Protein AF-A0A1I0VQ28-F1 (afdb_monomer_lite)

Foldseek 3Di:
DKDKDWPDQEAEQQGQTKIKMKDADDDDDQKFKKWWAVFQKFWWKAFPVVRDTWGGDDGGDTDIDIHGHPDIDMDIDQFGHDDDPPDPPVNVVQRVCRRVSRHGFTKMKTFMWGWIWTDDDVRDIDTDIGTDIDMHGYNDD

pLDDT: mean 94.53, std 6.0, range [48.12, 98.56]

Secondary structure (DSSP, 8-state):
-EEEEES-SEE-TTPPP-EEEEE---SSSS-EEEEESS-SEE--EEETTTTEEE--------EEEEEBTTB-EEEE--------TTS-HHHHHHHHHHTTT-PPSEEEEEEEEEEEEE--TTSPPEEEEEEEEEEEEES--

Sequence (141 aa):
MYRLVSEKPAYAEGERVNLYAELEYTGSESSVTIYHSVSPFYFPMEETTRNYGIAYVMNQPLVPTELAPDKPLREAYVGSGGYGSQDPKAYIEFMQRIGKLDFPTGTYVVNGFADFYVQPKGGEKTDYKLKATITFKVGGA

Radius of gyration: 16.95 Å; chains: 1; bounding box: 35×34×47 Å

Structure (mmCIF, N/CA/C/O backbone):
data_AF-A0A1I0VQ28-F1
#
_entry.id   AF-A0A1I0VQ28-F1
#
loop_
_atom_site.group_PDB
_atom_site.id
_atom_site.type_symbol
_atom_site.label_atom_id
_atom_site.label_alt_id
_atom_site.label_comp_id
_atom_site.label_asym_id
_atom_site.label_entity_id
_atom_site.label_seq_id
_atom_site.pdbx_PDB_ins_code
_atom_site.Cartn_x
_atom_site.Cartn_y
_atom_site.Cartn_z
_atom_site.occupancy
_atom_site.B_iso_or_equiv
_atom_site.auth_seq_id
_atom_site.auth_comp_id
_atom_site.auth_asym_id
_atom_site.auth_atom_id
_atom_site.pdbx_PDB_model_num
ATOM 1 N N . MET A 1 1 ? -3.721 -3.285 15.012 1.00 94.31 1 MET A N 1
ATOM 2 C CA . MET A 1 1 ? -2.501 -3.893 14.430 1.00 94.31 1 MET A CA 1
ATOM 3 C C . MET A 1 1 ? -2.557 -3.799 12.909 1.00 94.31 1 MET A C 1
ATOM 5 O O . MET A 1 1 ? -3.629 -3.996 12.356 1.00 94.31 1 MET A O 1
ATOM 9 N N . TYR A 1 2 ? -1.436 -3.495 12.248 1.00 98.12 2 TYR A N 1
ATOM 10 C CA . TYR A 1 2 ? -1.331 -3.418 10.784 1.00 98.12 2 TYR A CA 1
ATOM 11 C C . TYR A 1 2 ? -0.431 -4.536 10.252 1.00 98.12 2 TYR A C 1
ATOM 13 O O . TYR A 1 2 ? 0.623 -4.788 10.837 1.00 98.12 2 TYR A O 1
ATOM 21 N N . ARG A 1 3 ? -0.828 -5.184 9.153 1.00 98.19 3 ARG A N 1
ATOM 22 C CA . ARG A 1 3 ? -0.013 -6.176 8.438 1.00 98.19 3 ARG A CA 1
ATOM 23 C C . ARG A 1 3 ? 0.009 -5.862 6.947 1.00 98.19 3 ARG A C 1
ATOM 25 O O . ARG A 1 3 ? -1.011 -5.503 6.373 1.00 98.19 3 ARG A O 1
ATOM 32 N N . LEU A 1 4 ? 1.169 -6.043 6.331 1.00 98.56 4 LEU A N 1
ATOM 33 C CA . LEU A 1 4 ? 1.372 -5.966 4.888 1.00 98.56 4 LEU A CA 1
ATOM 34 C C . LEU A 1 4 ? 1.917 -7.313 4.428 1.00 98.56 4 LEU A C 1
ATOM 36 O O . LEU A 1 4 ? 2.872 -7.813 5.023 1.00 98.56 4 LEU A O 1
ATOM 40 N N . VAL A 1 5 ? 1.303 -7.907 3.409 1.00 98.38 5 VAL A N 1
ATOM 41 C CA . VAL A 1 5 ? 1.578 -9.290 3.023 1.00 98.38 5 VAL A CA 1
ATOM 42 C C . VAL A 1 5 ? 1.743 -9.406 1.514 1.00 98.38 5 VAL A C 1
ATOM 44 O O . VAL A 1 5 ? 0.952 -8.869 0.743 1.00 98.38 5 VAL A O 1
ATOM 47 N N . SER A 1 6 ? 2.772 -10.153 1.117 1.00 97.88 6 SER A N 1
ATOM 48 C CA . SER A 1 6 ? 2.857 -10.795 -0.192 1.00 97.88 6 SER A CA 1
ATOM 49 C C . SER A 1 6 ? 2.584 -12.276 0.009 1.00 97.88 6 SER A C 1
ATOM 51 O O . SER A 1 6 ? 3.172 -12.876 0.909 1.00 97.88 6 SER A O 1
ATOM 53 N N . GLU A 1 7 ? 1.720 -12.875 -0.811 1.00 97.38 7 GLU A N 1
ATOM 54 C CA . GLU A 1 7 ? 1.403 -14.307 -0.690 1.00 97.38 7 GLU A CA 1
ATOM 55 C C . GLU A 1 7 ? 2.634 -15.199 -0.890 1.00 97.38 7 GLU A C 1
ATOM 57 O O . GLU A 1 7 ? 2.733 -16.273 -0.295 1.00 97.38 7 GLU A O 1
ATOM 62 N N . LYS A 1 8 ? 3.589 -14.745 -1.710 1.00 97.44 8 LYS A N 1
ATOM 63 C CA . LYS A 1 8 ? 4.859 -15.428 -1.959 1.00 97.44 8 LYS A CA 1
ATOM 64 C C . LYS A 1 8 ? 6.048 -14.478 -1.805 1.00 97.44 8 LYS A C 1
ATOM 66 O O . LYS A 1 8 ? 5.936 -13.292 -2.123 1.00 97.44 8 LYS A O 1
ATOM 71 N N . PRO A 1 9 ? 7.219 -14.980 -1.382 1.00 96.19 9 PRO A N 1
ATOM 72 C CA . PRO A 1 9 ? 8.455 -14.198 -1.404 1.00 96.19 9 PRO A CA 1
ATOM 73 C C . PRO A 1 9 ? 9.015 -14.020 -2.829 1.00 96.19 9 PRO A C 1
ATOM 75 O O . PRO A 1 9 ? 9.785 -13.093 -3.079 1.00 96.19 9 PRO A O 1
ATOM 78 N N . ALA A 1 10 ? 8.635 -14.894 -3.765 1.00 97.19 10 ALA A N 1
ATOM 79 C CA . ALA A 1 10 ? 9.044 -14.850 -5.163 1.00 97.19 10 ALA A CA 1
ATOM 80 C C . ALA A 1 10 ? 7.922 -15.359 -6.080 1.00 97.19 10 ALA A C 1
ATOM 82 O O . ALA A 1 10 ? 7.193 -16.284 -5.717 1.00 97.19 10 ALA A O 1
ATOM 83 N N . TYR A 1 11 ? 7.823 -14.754 -7.260 1.00 96.75 11 TYR A N 1
ATOM 84 C CA . TYR A 1 11 ? 6.870 -15.068 -8.322 1.00 96.75 11 TYR A CA 1
ATOM 85 C C . TYR A 1 11 ? 7.627 -15.320 -9.631 1.00 96.75 11 TYR A C 1
ATOM 87 O O . TYR A 1 11 ? 8.666 -14.699 -9.888 1.00 96.75 11 TYR A O 1
ATOM 95 N N . ALA A 1 12 ? 7.112 -16.210 -10.475 1.00 95.75 12 ALA A N 1
ATOM 96 C CA . ALA A 1 12 ? 7.626 -16.383 -11.830 1.00 95.75 12 ALA A CA 1
ATOM 97 C C . ALA A 1 12 ? 7.309 -15.157 -12.707 1.00 95.75 12 ALA A C 1
ATOM 99 O O . ALA A 1 12 ? 6.432 -14.350 -12.396 1.00 95.75 12 ALA A O 1
ATOM 100 N N . GLU A 1 13 ? 8.016 -15.003 -13.827 1.00 91.94 13 GLU A N 1
ATOM 101 C CA . GLU A 1 13 ? 7.680 -13.959 -14.798 1.00 91.94 13 GLU A CA 1
ATOM 102 C C . GLU A 1 13 ? 6.272 -14.191 -15.373 1.00 91.94 13 GLU A C 1
ATOM 104 O O . GLU A 1 13 ? 5.921 -15.306 -15.759 1.00 91.94 13 GLU A O 1
ATOM 109 N N . GLY A 1 14 ? 5.451 -13.137 -15.397 1.00 89.88 14 GLY A N 1
ATOM 110 C CA . GLY A 1 14 ? 4.050 -13.205 -15.828 1.00 89.88 14 GLY A CA 1
ATOM 111 C C . GLY A 1 14 ? 3.097 -13.850 -14.814 1.00 89.88 14 GLY A C 1
ATOM 112 O O . GLY A 1 14 ? 1.888 -13.877 -15.047 1.00 89.88 14 GLY A O 1
ATOM 113 N N . GLU A 1 15 ? 3.600 -14.346 -13.680 1.00 94.56 15 GLU A N 1
ATOM 114 C CA . GLU A 1 15 ? 2.753 -14.783 -12.576 1.00 94.56 15 GLU A CA 1
ATOM 115 C C . GLU A 1 15 ? 2.099 -13.572 -11.900 1.00 94.56 15 GLU A C 1
ATOM 117 O O . GLU A 1 15 ? 2.729 -12.539 -11.666 1.00 94.56 15 GLU A O 1
ATOM 122 N N . ARG A 1 16 ? 0.815 -13.706 -11.557 1.00 93.88 16 ARG A N 1
ATOM 123 C CA . ARG A 1 16 ? 0.089 -12.658 -10.844 1.00 93.88 16 ARG A CA 1
ATOM 124 C C . ARG A 1 16 ? 0.665 -12.479 -9.439 1.00 93.88 16 ARG A C 1
ATOM 126 O O . ARG A 1 16 ? 0.576 -13.377 -8.606 1.00 93.88 16 ARG A O 1
ATOM 133 N N . VAL A 1 17 ? 1.174 -11.283 -9.169 1.00 96.19 17 VAL A N 1
ATOM 134 C CA . VAL A 1 17 ? 1.609 -10.870 -7.833 1.00 96.19 17 VAL A CA 1
ATOM 135 C C . VAL A 1 17 ? 0.383 -10.528 -6.985 1.00 96.19 17 VAL A C 1
ATOM 137 O O . VAL A 1 17 ? -0.403 -9.650 -7.348 1.00 96.19 17 VAL A O 1
ATOM 140 N N . ASN A 1 18 ? 0.231 -11.198 -5.842 1.00 96.12 18 ASN A N 1
ATOM 141 C CA . ASN A 1 18 ? -0.858 -10.954 -4.898 1.00 96.12 18 ASN A CA 1
ATOM 142 C C . ASN A 1 18 ? -0.308 -10.304 -3.623 1.00 96.12 18 ASN A C 1
ATOM 144 O O . ASN A 1 18 ? 0.389 -10.937 -2.825 1.00 96.12 18 ASN A O 1
ATOM 148 N N . LEU A 1 19 ? -0.646 -9.028 -3.440 1.00 97.62 19 LEU A N 1
ATOM 149 C CA . LEU A 1 19 ? -0.322 -8.245 -2.251 1.00 97.62 19 LEU A CA 1
ATOM 150 C C . LEU A 1 19 ? -1.613 -7.798 -1.582 1.00 97.62 19 LEU A C 1
ATOM 152 O O . LEU A 1 19 ? -2.567 -7.410 -2.261 1.00 97.62 19 LEU A O 1
ATOM 156 N N . TYR A 1 20 ? -1.624 -7.787 -0.258 1.00 98.31 20 TYR A N 1
ATOM 157 C CA . TYR A 1 20 ? -2.727 -7.228 0.506 1.00 98.31 20 TYR A CA 1
ATOM 158 C C . TYR A 1 20 ? -2.240 -6.614 1.813 1.00 98.31 20 TYR A C 1
ATOM 160 O O . TYR A 1 20 ? -1.156 -6.918 2.315 1.00 98.31 20 TYR A O 1
ATOM 168 N N . ALA A 1 21 ? -3.066 -5.734 2.358 1.00 98.44 21 ALA A N 1
ATOM 169 C CA . ALA A 1 21 ? -2.878 -5.140 3.665 1.00 98.44 21 ALA A CA 1
ATOM 170 C C . ALA A 1 21 ? -4.048 -5.502 4.577 1.00 98.44 21 ALA A C 1
ATOM 172 O O . ALA A 1 21 ? -5.162 -5.749 4.110 1.00 98.44 21 ALA A O 1
ATOM 173 N N . GLU A 1 22 ? -3.782 -5.537 5.878 1.00 98.25 22 GLU A N 1
ATOM 174 C CA . GLU A 1 22 ? -4.784 -5.791 6.902 1.00 98.25 22 GLU A CA 1
ATOM 175 C 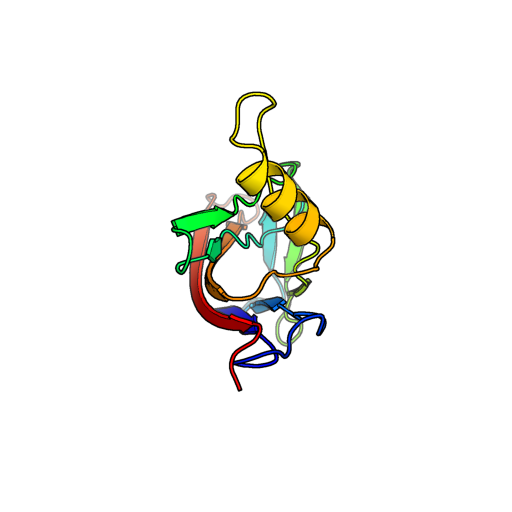C . GLU A 1 22 ? -4.688 -4.785 8.039 1.00 98.25 22 GLU A C 1
ATOM 177 O O . GLU A 1 22 ? -3.595 -4.446 8.504 1.00 98.25 22 GLU A O 1
ATOM 182 N N . LEU A 1 23 ? -5.851 -4.375 8.536 1.00 98.31 23 LEU A N 1
ATOM 183 C CA . LEU A 1 23 ? -6.000 -3.580 9.741 1.00 98.31 23 LEU A CA 1
ATOM 184 C C . LEU A 1 23 ? -6.945 -4.298 10.695 1.00 98.31 23 LEU A C 1
ATOM 186 O O . LEU A 1 23 ? -8.124 -4.492 10.414 1.00 98.31 23 LEU A O 1
ATOM 190 N N . GLU A 1 24 ? -6.404 -4.684 11.840 1.00 97.00 24 GLU A N 1
ATOM 191 C CA . GLU A 1 24 ? -7.124 -5.395 12.887 1.00 97.00 24 GLU A CA 1
ATOM 192 C C . GLU A 1 24 ? -7.308 -4.478 14.094 1.00 97.00 24 GLU A C 1
ATOM 194 O O . GLU A 1 24 ? -6.340 -3.879 14.584 1.00 97.00 24 GLU A O 1
ATOM 199 N N . TYR A 1 25 ? -8.544 -4.357 14.573 1.00 96.31 25 TYR A N 1
ATOM 200 C CA . TYR A 1 25 ? -8.837 -3.619 15.792 1.00 96.31 25 TYR A CA 1
ATOM 201 C C . TYR A 1 25 ? -8.562 -4.488 17.019 1.00 96.31 25 TYR A C 1
ATOM 203 O O . TYR A 1 25 ? -9.088 -5.587 17.145 1.00 96.31 25 TYR A O 1
ATOM 211 N N . THR A 1 26 ? -7.724 -3.974 17.918 1.00 94.88 26 THR A N 1
ATOM 212 C CA . THR A 1 26 ? -7.254 -4.675 19.125 1.00 94.88 26 THR A CA 1
ATOM 213 C C . THR A 1 26 ? -7.584 -3.895 20.401 1.00 94.88 26 THR A C 1
ATOM 215 O O . THR A 1 26 ? -6.879 -4.023 21.400 1.00 94.88 26 THR A O 1
ATOM 218 N N . GLY A 1 27 ? -8.569 -2.992 20.345 1.00 91.69 27 GLY A N 1
ATOM 219 C CA . GLY A 1 27 ? -9.017 -2.228 21.510 1.00 91.69 27 GLY A CA 1
ATOM 220 C C . GLY A 1 27 ? -10.064 -2.981 22.330 1.00 91.69 27 GLY A C 1
ATOM 221 O O . GLY A 1 27 ? -10.503 -4.063 21.953 1.00 91.69 27 GLY A O 1
ATOM 222 N N . SER A 1 28 ? -10.441 -2.405 23.471 1.00 92.19 28 SER A N 1
ATOM 223 C CA . SER A 1 28 ? -11.378 -3.014 24.425 1.00 92.19 28 SER A CA 1
ATOM 224 C C . SER A 1 28 ? -12.855 -2.787 24.099 1.00 92.19 28 SER A C 1
ATOM 226 O O . SER A 1 28 ? -13.702 -3.475 24.662 1.00 92.19 28 SER A O 1
ATOM 228 N N . GLU A 1 29 ? -13.177 -1.812 23.246 1.00 92.06 29 GLU A N 1
ATOM 229 C CA . GLU A 1 29 ? -14.562 -1.528 22.864 1.00 92.06 29 GLU A CA 1
ATOM 230 C C . GLU A 1 29 ? -15.085 -2.573 21.873 1.00 92.06 29 GLU A C 1
ATOM 232 O O . GLU A 1 29 ? -14.329 -3.324 21.261 1.00 92.06 29 GLU A O 1
ATOM 237 N N . SER A 1 30 ? -16.403 -2.620 21.681 1.00 93.81 30 SER A N 1
ATOM 238 C CA . SER A 1 30 ? -16.999 -3.533 20.692 1.00 93.81 30 SER A CA 1
ATOM 239 C C . SER A 1 30 ? -16.660 -3.169 19.241 1.00 93.81 30 SER A C 1
ATOM 241 O O . SER A 1 30 ? -16.625 -4.049 18.380 1.00 93.81 30 SER A O 1
ATOM 243 N N . SER A 1 31 ? -16.388 -1.891 18.968 1.00 95.69 31 SER A N 1
ATOM 244 C CA . SER A 1 31 ? -15.943 -1.400 17.668 1.00 95.69 31 SER A CA 1
ATOM 245 C C . SER A 1 31 ? -15.313 -0.009 17.776 1.00 95.69 31 SER A C 1
ATOM 247 O O . SER A 1 31 ? -15.399 0.667 18.805 1.00 95.69 31 SER A O 1
ATOM 249 N N . VAL A 1 32 ? -14.669 0.428 16.696 1.00 95.75 32 VAL A N 1
ATOM 250 C CA . VAL A 1 32 ? -14.199 1.803 16.516 1.00 95.75 32 VAL A CA 1
ATOM 251 C C . VAL A 1 32 ? -14.450 2.260 15.084 1.00 95.75 32 VAL A C 1
ATOM 253 O O . VAL A 1 32 ? -14.198 1.519 14.136 1.00 95.75 32 VAL A O 1
ATOM 256 N N . THR A 1 33 ? -14.900 3.502 14.908 1.00 97.19 33 THR A N 1
ATOM 257 C CA . THR A 1 33 ? -14.951 4.131 13.584 1.00 97.19 33 THR A CA 1
ATOM 258 C C . THR A 1 33 ? -13.620 4.803 13.286 1.00 97.19 33 THR A C 1
ATOM 260 O O . THR A 1 33 ? -13.198 5.716 14.002 1.00 97.19 33 THR A O 1
ATOM 263 N N . ILE A 1 34 ? -12.980 4.372 12.205 1.00 97.94 34 ILE A N 1
ATOM 264 C CA . ILE A 1 34 ? -11.848 5.064 11.599 1.00 97.94 34 ILE A CA 1
ATOM 265 C C . ILE A 1 34 ? -12.334 5.940 10.447 1.00 97.94 34 ILE A C 1
ATOM 267 O O . ILE A 1 34 ? -13.340 5.641 9.805 1.00 97.94 34 ILE A O 1
ATOM 271 N N . TYR A 1 35 ? -11.589 6.996 10.162 1.00 98.00 35 TYR A 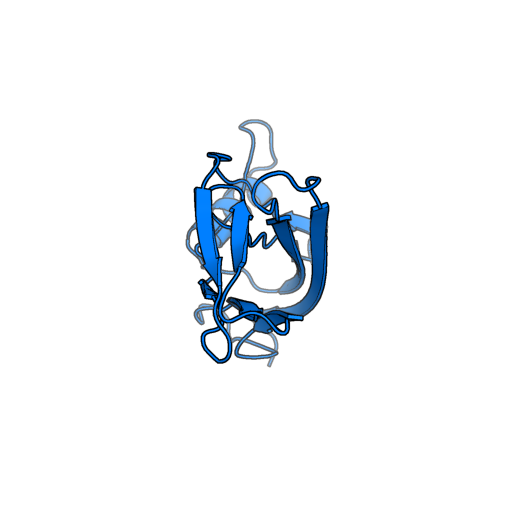N 1
ATOM 272 C CA . TYR A 1 35 ? -11.816 7.879 9.031 1.00 98.00 35 TYR A CA 1
ATOM 273 C C . TYR A 1 35 ? -10.550 7.944 8.193 1.00 98.00 35 TYR A C 1
ATOM 275 O O . TYR A 1 35 ? -9.464 8.197 8.716 1.00 98.00 35 TYR A O 1
ATOM 283 N N . HIS A 1 36 ? -10.684 7.692 6.901 1.00 97.81 36 HIS A N 1
ATOM 284 C CA . HIS A 1 36 ? -9.555 7.573 5.985 1.00 97.81 36 HIS A CA 1
ATOM 285 C C . HIS A 1 36 ? -9.918 8.123 4.604 1.00 97.81 36 HIS A C 1
ATOM 287 O O . HIS A 1 36 ? -10.952 8.771 4.454 1.00 97.81 36 HIS A O 1
ATOM 293 N N . SER A 1 37 ? -9.015 7.939 3.638 1.00 95.94 37 SER A N 1
ATOM 294 C CA . SER A 1 37 ? -9.212 8.295 2.228 1.00 95.94 37 SER A CA 1
ATOM 295 C C . SER A 1 37 ? -10.220 7.343 1.558 1.00 95.94 37 SER A C 1
ATOM 297 O O . SER A 1 37 ? -11.167 6.895 2.186 1.00 95.94 37 SER A O 1
ATOM 299 N N . VAL A 1 38 ? -10.069 7.000 0.275 1.00 95.12 38 VAL A N 1
ATOM 300 C CA . VAL A 1 38 ? -10.897 5.926 -0.314 1.00 95.12 38 VAL A CA 1
ATOM 301 C C . VAL A 1 38 ? -10.585 4.556 0.308 1.00 95.12 38 VAL A C 1
ATOM 303 O O . VAL A 1 38 ? -11.450 3.691 0.375 1.00 95.12 38 VAL A O 1
ATOM 306 N N . SER A 1 39 ? -9.347 4.388 0.764 1.00 96.94 39 SER A N 1
ATOM 307 C CA . SER A 1 39 ? -8.819 3.235 1.480 1.00 96.94 39 SER A CA 1
ATOM 308 C C . SER A 1 39 ? -7.896 3.754 2.584 1.00 96.94 39 SER A C 1
ATOM 310 O O . SER A 1 39 ? -7.234 4.783 2.380 1.00 96.94 39 SER A O 1
ATOM 312 N N . PRO A 1 40 ? -7.785 3.062 3.732 1.00 97.75 40 PRO A N 1
ATOM 313 C CA . PRO A 1 40 ? -6.756 3.396 4.698 1.00 97.75 40 PRO A CA 1
ATOM 314 C C . PRO A 1 40 ? -5.380 2.936 4.211 1.00 97.75 40 PRO A C 1
ATOM 316 O O . PRO A 1 40 ? -4.381 3.394 4.753 1.00 97.75 40 PRO A O 1
ATOM 319 N N . PHE A 1 41 ? -5.293 2.043 3.219 1.00 98.31 41 PHE A N 1
ATOM 320 C CA . PHE A 1 41 ? -4.065 1.351 2.844 1.00 98.31 41 PHE A CA 1
ATOM 321 C C . PHE A 1 41 ? -3.371 1.948 1.625 1.00 98.31 41 PHE A C 1
ATOM 323 O O . PHE A 1 41 ? -3.939 2.087 0.543 1.00 98.31 41 PHE A O 1
ATOM 330 N N . TYR A 1 42 ? -2.080 2.204 1.786 1.00 97.38 42 TYR A N 1
ATOM 331 C CA . TYR A 1 42 ? -1.194 2.682 0.740 1.00 97.38 42 TYR A CA 1
ATOM 332 C C . TYR A 1 42 ? -0.104 1.649 0.472 1.00 97.38 42 TYR A C 1
ATOM 334 O O . TYR A 1 42 ? 0.484 1.096 1.403 1.00 97.38 42 TYR A O 1
ATOM 342 N N . PHE A 1 43 ? 0.212 1.446 -0.808 1.00 97.62 43 PHE A N 1
ATOM 343 C CA . PHE A 1 43 ? 1.216 0.484 -1.267 1.00 97.62 43 PHE A CA 1
ATOM 344 C C . PHE A 1 43 ? 2.281 1.150 -2.157 1.00 97.62 43 PHE A C 1
ATOM 346 O O . PHE A 1 43 ? 2.452 0.732 -3.303 1.00 97.62 43 PHE A O 1
ATOM 353 N N . PRO A 1 44 ? 2.985 2.212 -1.715 1.00 96.81 44 PRO A N 1
ATOM 354 C CA . PRO A 1 44 ? 4.112 2.721 -2.487 1.00 96.81 44 PRO A CA 1
ATOM 355 C C . PRO A 1 44 ? 5.219 1.666 -2.529 1.00 96.81 44 PRO A C 1
ATOM 357 O O . PRO A 1 44 ? 5.460 0.953 -1.547 1.00 96.81 44 PRO A O 1
ATOM 360 N N . MET A 1 45 ? 5.896 1.573 -3.667 1.00 96.81 45 MET A N 1
ATOM 361 C CA . MET A 1 45 ? 6.936 0.570 -3.874 1.00 96.81 45 MET A CA 1
ATOM 362 C C . MET A 1 45 ? 8.164 1.172 -4.534 1.00 96.81 45 MET A C 1
ATOM 364 O O . MET A 1 45 ? 8.109 2.233 -5.149 1.00 96.81 45 MET A O 1
ATOM 368 N N . GLU A 1 46 ? 9.262 0.447 -4.435 1.00 97.38 46 GLU A N 1
ATOM 369 C CA . GLU A 1 46 ? 10.475 0.686 -5.198 1.00 97.38 46 GLU A CA 1
ATOM 370 C C . GLU A 1 46 ? 10.872 -0.611 -5.902 1.00 97.38 46 GLU A C 1
ATOM 372 O O . GLU A 1 46 ? 10.919 -1.669 -5.271 1.00 97.38 46 GLU A O 1
ATOM 377 N N . GLU A 1 47 ? 11.141 -0.539 -7.204 1.00 97.12 47 GLU A N 1
ATOM 378 C CA . GLU A 1 47 ? 11.794 -1.612 -7.954 1.00 97.12 47 GLU A CA 1
ATOM 379 C C . GLU A 1 47 ? 13.297 -1.335 -7.980 1.00 97.12 47 GLU A C 1
ATOM 381 O O . GLU A 1 47 ? 13.760 -0.395 -8.630 1.00 97.12 47 GLU A O 1
ATOM 386 N N . THR A 1 48 ? 14.071 -2.142 -7.260 1.00 97.19 48 THR A N 1
ATOM 387 C CA . THR A 1 48 ? 15.466 -1.819 -6.936 1.00 97.19 48 THR A CA 1
ATOM 388 C C . THR A 1 48 ? 16.457 -2.178 -8.042 1.00 97.19 48 THR A C 1
ATOM 390 O O . THR A 1 48 ? 17.579 -1.681 -8.029 1.00 97.19 48 THR A O 1
ATOM 393 N N . THR A 1 49 ? 16.072 -2.987 -9.037 1.00 94.25 49 THR A N 1
ATOM 394 C CA . THR A 1 49 ? 16.958 -3.333 -10.167 1.00 94.25 49 THR A CA 1
ATOM 395 C C . THR A 1 49 ? 17.168 -2.136 -11.089 1.00 94.25 49 THR A C 1
ATOM 397 O O . THR A 1 49 ? 18.268 -1.925 -11.596 1.00 94.25 49 THR A O 1
ATOM 400 N N . ARG A 1 50 ? 16.110 -1.351 -11.320 1.00 95.75 50 ARG A N 1
ATOM 401 C CA . ARG A 1 50 ? 16.134 -0.138 -12.155 1.00 95.75 50 ARG A CA 1
ATOM 402 C C . ARG A 1 50 ? 16.093 1.150 -11.339 1.00 95.75 50 ARG A C 1
ATOM 404 O O . ARG A 1 50 ? 16.212 2.223 -11.926 1.00 95.75 50 ARG A O 1
ATOM 411 N N . ASN A 1 51 ? 15.939 1.044 -10.018 1.00 95.81 51 ASN A N 1
ATOM 412 C CA . ASN A 1 51 ? 15.747 2.169 -9.104 1.00 95.81 51 ASN A CA 1
ATOM 413 C C . ASN A 1 51 ? 14.507 3.007 -9.476 1.00 95.81 51 ASN A C 1
ATOM 415 O O . ASN A 1 51 ? 14.567 4.231 -9.602 1.00 95.81 51 ASN A O 1
ATOM 419 N N . TYR A 1 52 ? 13.385 2.329 -9.737 1.00 96.38 52 TYR A N 1
ATOM 420 C CA . TYR A 1 52 ? 12.122 2.967 -10.115 1.00 96.38 52 TYR A CA 1
ATOM 421 C C . TYR A 1 52 ? 11.187 3.068 -8.914 1.00 96.38 52 TYR A C 1
ATOM 423 O O . TYR A 1 52 ? 10.782 2.060 -8.338 1.00 96.38 52 TYR A O 1
ATOM 431 N N . GLY A 1 53 ? 10.797 4.296 -8.571 1.00 95.25 53 GLY A N 1
ATOM 432 C CA . GLY A 1 53 ? 9.763 4.554 -7.575 1.00 95.25 53 GLY A CA 1
ATOM 433 C C . GLY A 1 53 ? 8.372 4.355 -8.166 1.00 95.25 53 GLY A C 1
ATOM 434 O O . GLY A 1 53 ? 8.020 4.975 -9.162 1.00 95.25 53 GLY A O 1
ATOM 435 N N . ILE A 1 54 ? 7.562 3.517 -7.532 1.00 95.75 54 ILE A N 1
ATOM 436 C CA . ILE A 1 54 ? 6.166 3.268 -7.884 1.00 95.75 54 ILE A CA 1
ATOM 437 C C . ILE A 1 54 ? 5.302 4.009 -6.866 1.00 95.75 54 ILE A C 1
ATOM 439 O O . ILE A 1 54 ? 5.052 3.537 -5.752 1.00 95.75 54 ILE A O 1
ATOM 443 N N . ALA A 1 55 ? 4.849 5.201 -7.250 1.00 92.25 55 ALA A N 1
ATOM 444 C CA . ALA A 1 55 ? 3.940 5.985 -6.427 1.00 92.25 55 ALA A CA 1
ATOM 445 C C . ALA A 1 55 ? 2.578 5.284 -6.272 1.00 92.25 55 ALA A C 1
ATOM 447 O O . ALA A 1 55 ? 2.098 4.585 -7.172 1.00 92.25 55 ALA A O 1
ATOM 448 N N . TYR A 1 56 ? 1.934 5.521 -5.129 1.00 91.19 56 TYR A N 1
ATOM 449 C CA . TYR A 1 56 ? 0.582 5.052 -4.845 1.00 91.19 56 TYR A CA 1
ATOM 450 C C . TYR A 1 56 ? -0.334 6.253 -4.639 1.00 91.19 56 TYR A C 1
ATOM 452 O O . TYR A 1 56 ? -0.384 6.835 -3.555 1.00 91.19 56 TYR A O 1
ATOM 460 N N . VAL A 1 57 ? -1.004 6.659 -5.715 1.00 86.56 57 VAL A N 1
ATOM 461 C CA . VAL A 1 57 ? -1.949 7.777 -5.699 1.00 86.56 57 VAL A CA 1
ATOM 462 C C . VAL A 1 57 ? -3.342 7.212 -5.482 1.00 86.56 57 VAL A C 1
ATOM 464 O O . VAL A 1 57 ? -3.739 6.259 -6.148 1.00 86.56 57 VAL A O 1
ATOM 467 N N . MET A 1 58 ? -4.087 7.814 -4.565 1.00 89.12 58 MET A N 1
ATOM 468 C CA . MET A 1 58 ? -5.488 7.488 -4.351 1.00 89.12 58 MET A CA 1
ATOM 469 C C . MET A 1 58 ? -6.304 8.765 -4.201 1.00 89.12 58 MET A C 1
ATOM 471 O O . MET A 1 58 ? -5.788 9.798 -3.772 1.00 89.12 58 MET A O 1
ATOM 475 N N . ASN A 1 59 ? -7.593 8.674 -4.514 1.00 89.94 59 ASN A N 1
ATOM 476 C CA . ASN A 1 59 ? -8.534 9.719 -4.144 1.00 89.94 59 ASN A CA 1
ATOM 477 C C . ASN A 1 59 ? -8.638 9.786 -2.618 1.00 89.94 59 ASN A C 1
ATOM 479 O O . ASN A 1 59 ? -8.613 8.754 -1.944 1.00 89.94 59 ASN A O 1
ATOM 483 N N . GLN A 1 60 ? -8.805 10.996 -2.088 1.00 91.38 60 GLN A N 1
ATOM 484 C CA . GLN A 1 60 ? -8.848 11.249 -0.646 1.00 91.38 60 GLN A CA 1
ATOM 485 C C . GLN A 1 60 ? -10.217 11.790 -0.187 1.00 91.38 60 GLN A C 1
ATOM 487 O O . GLN A 1 60 ? -10.273 12.864 0.415 1.00 91.38 60 GLN A O 1
ATOM 492 N N . PRO A 1 61 ? -11.346 11.108 -0.488 1.00 93.81 61 PRO A N 1
ATOM 493 C CA . PRO A 1 61 ? -12.606 11.405 0.184 1.00 93.81 61 PRO A CA 1
ATOM 494 C C . PRO A 1 61 ? -12.482 11.060 1.668 1.00 93.81 61 PRO A C 1
ATOM 496 O O . PRO A 1 61 ? -11.695 10.199 2.031 1.00 93.81 61 PRO A O 1
ATOM 499 N N . LEU A 1 62 ? -13.286 11.684 2.521 1.00 96.25 62 LEU A N 1
ATOM 500 C CA . LEU A 1 62 ? -13.351 11.302 3.927 1.00 96.25 62 LEU A CA 1
ATOM 501 C C . LEU A 1 62 ? -14.318 10.122 4.104 1.00 96.25 62 LEU A C 1
ATOM 503 O O . LEU A 1 62 ? -15.532 10.329 4.134 1.00 96.25 62 LEU A O 1
ATOM 507 N N . VAL A 1 63 ? -13.799 8.898 4.209 1.00 97.31 63 VAL A N 1
ATOM 508 C CA . VAL A 1 63 ? -14.608 7.674 4.341 1.00 97.31 63 VAL A CA 1
ATOM 509 C C . VAL A 1 63 ? -14.590 7.169 5.784 1.00 97.31 63 VAL A C 1
ATOM 511 O O . VAL A 1 63 ? -13.513 6.894 6.316 1.00 97.31 63 VAL A O 1
ATOM 514 N N . PRO A 1 64 ? -15.759 7.011 6.432 1.00 97.31 64 PRO A N 1
ATOM 515 C CA . PRO A 1 64 ? -15.862 6.311 7.704 1.00 97.31 64 PRO A CA 1
ATOM 516 C C . PRO A 1 64 ? -15.867 4.790 7.492 1.00 97.31 64 PRO A C 1
ATOM 518 O O . PRO A 1 64 ? -16.511 4.270 6.581 1.00 97.31 64 PRO A O 1
ATOM 521 N N . THR A 1 65 ? -15.185 4.044 8.355 1.00 97.88 65 THR A N 1
ATOM 522 C CA . THR A 1 65 ? -15.219 2.574 8.376 1.00 97.88 65 THR A CA 1
ATOM 523 C C . THR A 1 65 ? -15.221 2.079 9.812 1.00 97.88 65 THR A C 1
ATOM 525 O O . THR A 1 65 ? -14.403 2.506 10.621 1.00 97.88 65 THR A O 1
ATOM 528 N N . GLU A 1 66 ? -16.150 1.185 10.135 1.00 97.31 66 GLU A N 1
ATOM 529 C CA . GLU A 1 66 ? -16.221 0.549 11.447 1.00 97.31 66 GLU A CA 1
ATOM 530 C C . GLU A 1 66 ? -15.316 -0.688 11.477 1.00 97.31 66 GLU A C 1
ATOM 532 O O . GLU A 1 66 ? -15.436 -1.580 10.637 1.00 97.31 66 GLU A O 1
ATOM 537 N N . LEU A 1 67 ? -14.403 -0.736 12.445 1.00 97.06 67 LEU A N 1
ATOM 538 C CA . LEU A 1 67 ? -13.583 -1.904 12.743 1.00 97.06 67 LEU A CA 1
ATOM 539 C C . LEU A 1 67 ? -14.108 -2.572 14.010 1.00 97.06 67 LEU A C 1
ATOM 541 O O . LEU A 1 67 ? -14.358 -1.895 15.005 1.00 97.06 67 LEU A O 1
ATOM 545 N N . ALA A 1 68 ? -14.212 -3.896 13.990 1.00 95.44 68 ALA A N 1
ATOM 546 C CA . ALA A 1 68 ? -14.616 -4.703 15.136 1.00 95.44 68 ALA A CA 1
ATOM 547 C C . ALA A 1 68 ? -13.551 -5.774 15.435 1.00 95.44 68 ALA A C 1
ATOM 549 O O . ALA A 1 68 ? -12.807 -6.158 14.522 1.00 95.44 68 ALA A O 1
ATOM 550 N N . PRO A 1 69 ? -13.471 -6.274 16.683 1.00 93.94 69 PRO A N 1
ATOM 551 C CA . PRO A 1 69 ? -12.633 -7.421 17.015 1.00 93.94 69 PRO A CA 1
ATOM 552 C C . PRO A 1 69 ? -12.920 -8.617 16.095 1.00 93.94 69 PRO A C 1
ATOM 554 O O . PRO A 1 69 ? -14.046 -8.795 15.622 1.00 93.94 69 PRO A O 1
ATOM 557 N N . ASP A 1 70 ? -11.885 -9.408 15.811 1.00 91.31 70 ASP A N 1
ATOM 558 C CA . ASP A 1 70 ? -11.933 -10.624 14.979 1.00 91.31 70 ASP A CA 1
ATOM 559 C C . ASP A 1 70 ? -12.416 -10.430 13.525 1.00 91.31 70 ASP A C 1
ATOM 561 O O . ASP A 1 70 ? -12.609 -11.398 12.786 1.00 91.31 70 ASP A O 1
ATOM 565 N N . LYS A 1 71 ? -12.582 -9.179 13.073 1.00 94.81 71 LYS A N 1
ATOM 566 C CA . LYS A 1 71 ? -12.967 -8.822 11.699 1.00 94.81 71 LYS A CA 1
ATOM 567 C C . LYS A 1 71 ? -11.951 -7.849 11.101 1.00 94.81 71 LYS A C 1
ATOM 569 O O . LYS A 1 71 ? -12.237 -6.654 11.000 1.00 94.81 71 LYS A O 1
ATOM 574 N N . PRO A 1 72 ? -10.751 -8.326 10.724 1.00 95.69 72 PRO A N 1
ATOM 575 C CA . PRO A 1 72 ? -9.753 -7.461 10.119 1.00 95.69 72 PRO A CA 1
ATOM 576 C C . PRO A 1 72 ? -10.276 -6.893 8.797 1.00 95.69 72 PRO A C 1
ATOM 578 O O . PRO A 1 72 ? -10.780 -7.626 7.943 1.00 95.69 72 PRO A O 1
ATOM 581 N N . LEU A 1 73 ? -10.115 -5.584 8.613 1.00 98.00 73 LEU A N 1
ATOM 582 C CA . LEU A 1 73 ? -10.283 -4.961 7.309 1.00 98.00 73 LEU A CA 1
ATOM 583 C C . LEU A 1 73 ? -9.115 -5.412 6.434 1.00 98.00 73 LEU A C 1
ATOM 585 O O . LEU A 1 73 ? -7.962 -5.214 6.813 1.00 98.00 73 LEU A O 1
ATOM 589 N N . ARG A 1 74 ? -9.407 -6.012 5.280 1.00 97.94 74 ARG A N 1
ATOM 590 C CA . ARG A 1 74 ? -8.406 -6.492 4.326 1.00 97.94 74 ARG A CA 1
ATOM 591 C C . ARG A 1 74 ? -8.691 -5.917 2.949 1.00 97.94 74 ARG A C 1
ATOM 593 O O . ARG A 1 74 ? -9.808 -6.046 2.456 1.00 97.94 74 ARG A O 1
ATOM 600 N N . GLU A 1 75 ? -7.664 -5.379 2.303 1.00 98.06 75 GLU A N 1
ATOM 601 C CA . GLU A 1 75 ? -7.750 -4.918 0.917 1.00 98.06 75 GLU A CA 1
ATOM 602 C C . GLU A 1 75 ? -6.529 -5.362 0.114 1.00 98.06 75 GLU A C 1
ATOM 604 O O . GLU A 1 75 ? -5.397 -5.360 0.605 1.00 98.06 75 GLU A O 1
ATOM 609 N N . ALA A 1 76 ? -6.778 -5.761 -1.133 1.00 97.50 76 ALA A N 1
ATOM 610 C CA . ALA A 1 76 ? -5.739 -6.150 -2.073 1.00 97.50 76 ALA A CA 1
ATOM 611 C C . ALA A 1 76 ? -5.165 -4.925 -2.792 1.00 97.50 76 ALA A C 1
ATOM 613 O O . ALA A 1 76 ? -5.873 -3.957 -3.066 1.00 97.50 76 ALA A O 1
ATOM 614 N N . TYR A 1 77 ? -3.892 -5.006 -3.169 1.00 96.31 77 TYR A N 1
ATOM 615 C CA . TYR A 1 77 ? -3.304 -4.070 -4.118 1.00 96.31 77 TYR A CA 1
ATOM 616 C C . TYR A 1 77 ? -3.979 -4.231 -5.486 1.00 96.31 77 TYR A C 1
ATOM 618 O O . TYR A 1 77 ? -4.009 -5.324 -6.054 1.00 96.31 77 TYR A O 1
ATOM 626 N N . VAL A 1 78 ? -4.509 -3.135 -6.027 1.00 91.81 78 VAL A N 1
ATOM 627 C CA . VAL A 1 78 ? -5.260 -3.129 -7.297 1.00 91.81 78 VAL A CA 1
ATOM 628 C C . VAL A 1 78 ? -4.490 -2.504 -8.460 1.00 91.81 78 VAL A C 1
ATOM 630 O O . VAL A 1 78 ? -5.050 -2.310 -9.534 1.00 91.81 78 VAL A O 1
ATOM 633 N N . GLY A 1 79 ? -3.204 -2.225 -8.264 1.00 89.44 79 GLY A N 1
ATOM 634 C CA . GLY A 1 79 ? -2.379 -1.518 -9.232 1.00 89.44 79 GLY A CA 1
ATOM 635 C C . GLY A 1 79 ? -2.185 -0.065 -8.830 1.00 89.44 79 GLY A C 1
ATOM 636 O O . GLY A 1 79 ? -2.990 0.542 -8.124 1.00 89.44 79 GLY A O 1
ATOM 637 N N . SER A 1 80 ? -1.064 0.486 -9.260 1.00 83.38 80 SER A N 1
ATOM 638 C CA . SER A 1 80 ? -0.701 1.880 -9.072 1.00 83.38 80 SER A CA 1
ATOM 639 C C . SER A 1 80 ? 0.322 2.267 -10.129 1.00 83.38 80 SER A C 1
ATOM 641 O O . SER A 1 80 ? 0.610 1.496 -11.043 1.00 83.38 80 SER A O 1
ATOM 643 N N . GLY A 1 81 ? 0.863 3.471 -10.015 1.00 75.94 81 GLY A N 1
ATOM 644 C CA . GLY A 1 81 ? 1.791 4.011 -10.991 1.00 75.94 81 GLY A CA 1
ATOM 645 C C . GLY A 1 81 ? 1.266 5.320 -11.550 1.00 75.94 81 GLY A C 1
ATOM 646 O O . GLY A 1 81 ? 0.085 5.479 -11.853 1.00 75.94 81 GLY A O 1
ATOM 647 N N . GLY A 1 82 ? 2.177 6.273 -11.654 1.00 81.31 82 GLY A N 1
ATOM 648 C CA . GLY A 1 82 ? 1.950 7.555 -12.288 1.00 81.31 82 GLY A CA 1
ATOM 649 C C . GLY A 1 82 ? 3.166 7.865 -13.138 1.00 81.31 82 GLY A C 1
ATOM 650 O O . GLY A 1 82 ? 4.297 7.595 -12.731 1.00 81.31 82 GLY A O 1
ATOM 651 N N . TYR A 1 83 ? 2.923 8.399 -14.323 1.00 86.94 83 TYR A N 1
ATOM 652 C CA . TYR A 1 83 ? 3.966 8.859 -15.222 1.00 86.94 83 TYR A CA 1
ATOM 653 C C . TYR A 1 83 ? 3.528 10.168 -15.875 1.00 86.94 83 TYR A C 1
ATOM 655 O O . TYR A 1 83 ? 2.343 10.388 -16.137 1.00 86.94 83 TYR A O 1
ATOM 663 N N . GLY A 1 84 ? 4.490 11.047 -16.119 1.00 86.88 84 GLY A N 1
ATOM 664 C CA . GLY A 1 84 ? 4.333 12.249 -16.918 1.00 86.88 84 GLY A CA 1
ATOM 665 C C . GLY A 1 84 ? 4.639 11.983 -18.389 1.00 86.88 84 GLY A C 1
ATOM 666 O O . GLY A 1 84 ? 5.355 11.052 -18.746 1.00 86.88 84 GLY A O 1
ATOM 667 N N . SER A 1 85 ? 4.146 12.848 -19.275 1.00 86.31 85 SER A N 1
ATOM 668 C CA . SER A 1 85 ? 4.440 12.754 -20.713 1.00 86.31 85 SER A CA 1
ATOM 669 C C . SER A 1 85 ? 5.909 13.033 -21.061 1.00 86.31 85 SER A C 1
ATOM 671 O O . SER A 1 85 ? 6.323 12.784 -22.188 1.00 86.31 85 SER A O 1
ATOM 673 N N . GLN A 1 86 ? 6.672 13.595 -20.120 1.00 93.31 86 GLN A N 1
ATOM 674 C CA . GLN A 1 86 ? 8.096 13.905 -20.259 1.00 93.31 86 GLN A CA 1
ATOM 675 C C . GLN A 1 86 ? 9.000 12.795 -19.703 1.00 93.31 86 GLN A C 1
ATOM 677 O O . GLN A 1 86 ? 10.216 12.871 -19.878 1.00 93.31 86 GLN A O 1
ATOM 682 N N . ASP A 1 87 ? 8.432 11.779 -19.045 1.00 93.75 87 ASP A N 1
ATOM 683 C CA . ASP A 1 87 ? 9.222 10.685 -18.488 1.00 93.75 87 ASP A CA 1
ATOM 684 C C . ASP A 1 87 ? 9.847 9.826 -19.599 1.00 93.75 87 ASP A C 1
ATOM 686 O O . ASP A 1 87 ? 9.300 9.718 -20.704 1.00 93.75 87 ASP A O 1
ATOM 690 N N . PRO A 1 88 ? 10.986 9.162 -19.328 1.00 95.62 88 PRO A N 1
ATOM 691 C CA . PRO A 1 88 ? 11.583 8.238 -20.279 1.00 95.62 88 PRO A CA 1
ATOM 692 C C . PRO A 1 88 ? 10.589 7.156 -20.712 1.00 95.62 88 PRO A C 1
ATOM 694 O O . PRO A 1 88 ? 9.912 6.547 -19.883 1.00 95.62 88 PRO A O 1
ATOM 697 N N . LYS A 1 89 ? 10.566 6.841 -22.011 1.00 95.69 89 LYS A N 1
ATOM 698 C CA . LYS A 1 89 ? 9.657 5.836 -22.588 1.00 95.69 89 LYS A CA 1
ATOM 699 C C . LYS A 1 89 ? 9.684 4.496 -21.835 1.00 95.69 89 LYS A C 1
ATOM 701 O O . LYS A 1 89 ? 8.629 3.936 -21.566 1.00 95.69 89 LYS A O 1
ATOM 706 N N . ALA A 1 90 ? 10.869 4.027 -21.437 1.00 95.44 90 ALA A N 1
ATOM 707 C CA . ALA A 1 90 ? 11.026 2.783 -20.680 1.00 95.44 90 ALA A CA 1
ATOM 708 C C . ALA A 1 90 ? 10.346 2.822 -19.297 1.00 95.44 90 ALA A C 1
ATOM 710 O O . ALA A 1 90 ? 9.792 1.818 -18.856 1.00 95.44 90 ALA A O 1
ATOM 711 N N . TYR A 1 91 ? 10.349 3.977 -18.625 1.00 94.94 91 TYR A N 1
ATOM 712 C CA . TYR A 1 91 ? 9.658 4.166 -17.349 1.00 94.94 91 TYR A CA 1
ATOM 713 C C . TYR A 1 91 ? 8.137 4.217 -17.540 1.00 94.94 91 TYR A C 1
ATOM 715 O O . TYR A 1 91 ? 7.401 3.591 -16.781 1.00 94.94 91 TYR A O 1
ATOM 723 N N . ILE A 1 92 ? 7.660 4.889 -18.595 1.00 95.06 92 ILE A N 1
ATOM 724 C CA . ILE A 1 92 ? 6.233 4.908 -18.956 1.00 95.06 92 ILE A CA 1
ATOM 725 C C . ILE A 1 92 ? 5.731 3.483 -19.224 1.00 95.06 92 ILE A C 1
ATOM 727 O O . ILE A 1 92 ? 4.722 3.067 -18.658 1.00 95.06 92 ILE A O 1
ATOM 731 N N . GLU A 1 93 ? 6.447 2.714 -20.048 1.00 95.44 93 GLU A N 1
ATOM 732 C CA . GLU A 1 93 ? 6.106 1.318 -20.350 1.00 95.44 93 GLU A CA 1
ATOM 733 C C . GLU A 1 93 ? 6.121 0.446 -19.089 1.00 95.44 93 GLU A C 1
ATOM 735 O O . GLU A 1 93 ? 5.211 -0.357 -18.882 1.00 95.44 93 GLU A O 1
ATOM 740 N N . PHE A 1 94 ? 7.106 0.644 -18.207 1.00 95.94 94 PHE A N 1
ATOM 741 C CA . PHE A 1 94 ? 7.162 -0.022 -16.909 1.00 95.94 94 PHE A CA 1
ATOM 742 C C . PHE A 1 94 ? 5.914 0.283 -16.062 1.00 95.94 94 PHE A C 1
ATOM 744 O O . PHE A 1 94 ? 5.229 -0.642 -15.627 1.00 95.94 94 PHE A O 1
ATOM 751 N N . MET A 1 95 ? 5.561 1.560 -15.882 1.00 95.69 95 MET A N 1
ATOM 752 C CA . MET A 1 95 ? 4.401 1.966 -15.077 1.00 95.69 95 MET A CA 1
ATOM 753 C C . MET A 1 95 ? 3.071 1.491 -15.668 1.00 95.69 95 MET A C 1
ATOM 755 O O . MET A 1 95 ? 2.165 1.117 -14.925 1.00 95.69 95 MET A O 1
ATOM 759 N N . GLN A 1 96 ? 2.951 1.434 -16.996 1.00 94.25 96 GLN A N 1
ATOM 760 C CA . GLN A 1 96 ? 1.775 0.866 -17.660 1.00 94.25 96 GLN A CA 1
ATOM 761 C C . GLN A 1 96 ? 1.592 -0.627 -17.371 1.00 94.25 96 GLN A C 1
ATOM 763 O O . GLN A 1 96 ? 0.452 -1.090 -17.296 1.00 94.25 96 GLN A O 1
ATOM 768 N N . ARG A 1 97 ? 2.686 -1.384 -17.223 1.00 95.00 97 ARG A N 1
ATOM 769 C CA . ARG A 1 97 ? 2.634 -2.797 -16.829 1.00 95.00 97 ARG A CA 1
ATOM 770 C C . ARG A 1 97 ? 2.256 -2.948 -15.352 1.00 95.00 97 ARG A C 1
ATOM 772 O O . ARG A 1 97 ? 1.311 -3.677 -15.051 1.00 95.00 97 ARG A O 1
ATOM 779 N N . ILE A 1 98 ? 2.872 -2.164 -14.459 1.00 95.69 98 ILE A N 1
ATOM 780 C CA . ILE A 1 98 ? 2.525 -2.138 -13.024 1.00 95.69 98 ILE A CA 1
ATOM 781 C C . ILE A 1 98 ? 1.037 -1.823 -12.807 1.00 95.69 98 ILE A C 1
ATOM 783 O O . ILE A 1 98 ? 0.357 -2.534 -12.068 1.00 95.69 98 ILE A O 1
ATOM 787 N N . GLY A 1 99 ? 0.494 -0.825 -13.512 1.00 92.69 99 GLY A N 1
ATOM 788 C CA . GLY A 1 99 ? -0.929 -0.473 -13.434 1.00 92.69 99 GLY A CA 1
ATOM 789 C C . GLY A 1 99 ? -1.881 -1.583 -13.901 1.00 92.69 99 GLY A C 1
ATOM 790 O O . GLY A 1 99 ? -3.057 -1.572 -13.551 1.00 92.69 99 GLY A O 1
ATOM 791 N N . LYS A 1 100 ? -1.383 -2.566 -14.660 1.00 93.00 100 LYS A N 1
ATOM 792 C CA . LYS A 1 100 ? -2.121 -3.764 -15.095 1.00 93.00 100 LYS A CA 1
ATOM 793 C C . LYS A 1 100 ? -1.845 -4.990 -14.219 1.00 93.00 100 LYS A C 1
ATOM 795 O O . LYS A 1 100 ? -2.286 -6.081 -14.572 1.00 93.00 100 LYS A O 1
ATOM 800 N N . LEU A 1 101 ? -1.136 -4.821 -13.098 1.00 93.56 101 LEU A N 1
ATOM 801 C CA . LEU A 1 101 ? -0.665 -5.901 -12.222 1.00 93.56 101 LEU A CA 1
ATOM 802 C C . LEU A 1 101 ? 0.286 -6.892 -12.917 1.00 93.56 101 LEU A C 1
ATOM 804 O O . LEU A 1 101 ? 0.460 -8.017 -12.454 1.00 93.56 101 LEU A O 1
ATOM 808 N N . ASP A 1 102 ? 0.912 -6.470 -14.014 1.00 94.62 102 ASP A N 1
ATOM 809 C CA . ASP A 1 102 ? 1.954 -7.213 -14.714 1.00 94.62 102 ASP A CA 1
ATOM 810 C C . ASP A 1 102 ? 3.306 -6.672 -14.249 1.00 94.62 102 ASP A C 1
ATOM 812 O O . ASP A 1 102 ? 3.802 -5.672 -14.760 1.00 94.62 102 ASP A O 1
ATOM 816 N N . PHE A 1 103 ? 3.874 -7.281 -13.212 1.00 95.94 103 PHE A N 1
ATOM 817 C CA . PHE A 1 103 ? 5.132 -6.821 -12.634 1.00 95.94 103 PHE A CA 1
ATOM 818 C C . PHE A 1 103 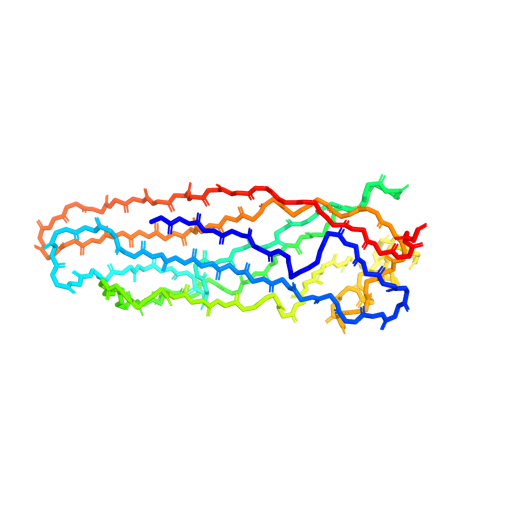? 6.314 -7.284 -13.498 1.00 95.94 103 PHE A C 1
ATOM 820 O O . PHE A 1 103 ? 6.511 -8.489 -13.660 1.00 95.94 103 PHE A O 1
ATOM 827 N N . PRO A 1 104 ? 7.146 -6.371 -14.037 1.00 95.81 104 PRO A N 1
ATOM 828 C CA . PRO A 1 104 ? 8.370 -6.766 -14.729 1.00 95.81 104 PRO A CA 1
ATOM 829 C C . PRO A 1 104 ? 9.355 -7.497 -13.803 1.00 95.81 104 PRO A C 1
ATOM 831 O O . PRO A 1 104 ? 9.355 -7.288 -12.592 1.00 95.81 104 PRO A O 1
ATOM 834 N N . THR A 1 105 ? 10.257 -8.304 -14.359 1.00 96.69 105 THR A N 1
ATOM 835 C CA . THR A 1 105 ? 11.334 -8.951 -13.589 1.00 96.69 105 THR A CA 1
ATOM 836 C C . THR A 1 105 ? 12.139 -7.929 -12.786 1.00 96.69 105 THR A C 1
ATOM 838 O O . THR A 1 105 ? 12.593 -6.913 -13.334 1.00 96.69 105 THR A O 1
ATOM 841 N N . GLY A 1 106 ? 12.318 -8.205 -11.494 1.00 96.69 106 GLY A N 1
ATOM 842 C CA . GLY A 1 106 ? 12.951 -7.284 -10.557 1.00 96.69 106 GLY A CA 1
ATOM 843 C C . GLY A 1 106 ? 12.757 -7.657 -9.090 1.00 96.69 106 GLY A C 1
ATOM 844 O O . GLY A 1 106 ? 12.107 -8.651 -8.753 1.00 96.69 106 GLY A O 1
ATOM 845 N N . THR A 1 107 ? 13.337 -6.840 -8.213 1.00 97.88 107 THR A N 1
ATOM 846 C CA . THR A 1 107 ? 13.135 -6.921 -6.761 1.00 97.88 107 THR A CA 1
ATOM 847 C C . THR A 1 107 ? 12.321 -5.717 -6.321 1.00 97.88 107 THR A C 1
ATOM 849 O O . THR A 1 107 ? 12.685 -4.582 -6.614 1.00 97.88 107 THR A O 1
ATOM 852 N N . TYR A 1 108 ? 11.232 -5.974 -5.607 1.00 97.88 108 TYR A N 1
ATOM 853 C CA . TYR A 1 108 ? 10.272 -4.962 -5.200 1.00 97.88 108 TYR A CA 1
ATOM 854 C C . TYR A 1 108 ? 10.263 -4.830 -3.688 1.00 97.88 108 TYR A C 1
ATOM 856 O O . TYR A 1 108 ? 10.078 -5.819 -2.977 1.00 97.88 108 TYR A O 1
ATOM 864 N N . VAL A 1 109 ? 10.427 -3.603 -3.206 1.00 98.44 109 VAL A N 1
ATOM 865 C CA . VAL A 1 109 ? 10.288 -3.245 -1.794 1.00 98.44 109 VAL A CA 1
ATOM 866 C C . VAL A 1 109 ? 9.003 -2.446 -1.640 1.00 98.44 109 VAL A C 1
ATOM 868 O O . VAL A 1 109 ? 8.878 -1.353 -2.187 1.00 98.44 109 VAL A O 1
ATOM 871 N N . VAL A 1 110 ? 8.035 -2.988 -0.905 1.00 98.25 110 VAL A N 1
ATOM 872 C CA . VAL A 1 110 ? 6.753 -2.326 -0.634 1.00 98.25 110 VAL A CA 1
ATOM 873 C C . VAL A 1 110 ? 6.850 -1.653 0.723 1.00 98.25 110 VAL A C 1
ATOM 875 O O . VAL A 1 110 ? 6.963 -2.333 1.739 1.00 98.25 110 VAL A O 1
ATOM 878 N N . ASN A 1 111 ? 6.772 -0.326 0.748 1.00 97.81 111 ASN A N 1
ATOM 879 C CA . ASN A 1 111 ? 6.804 0.479 1.969 1.00 97.81 111 ASN A CA 1
ATOM 880 C C . ASN A 1 111 ? 5.379 0.871 2.372 1.00 97.81 111 ASN A C 1
ATOM 882 O O . ASN A 1 111 ? 5.022 2.050 2.417 1.00 97.81 111 ASN A O 1
ATOM 886 N N . GLY A 1 112 ? 4.537 -0.139 2.586 1.00 97.81 112 GLY A N 1
ATOM 887 C CA . GLY A 1 112 ? 3.111 0.059 2.797 1.00 97.81 112 GLY A CA 1
ATOM 888 C C . GLY A 1 112 ? 2.785 0.706 4.140 1.00 97.81 112 GLY A C 1
ATOM 889 O O . GLY A 1 112 ? 3.488 0.539 5.142 1.00 97.81 112 GLY A O 1
ATOM 890 N N . PHE A 1 113 ? 1.671 1.425 4.177 1.00 98.31 113 PHE A N 1
ATOM 891 C CA . PHE A 1 113 ? 1.183 2.031 5.408 1.00 98.31 113 PHE A CA 1
ATOM 892 C C . PHE A 1 113 ? -0.340 2.129 5.445 1.00 98.3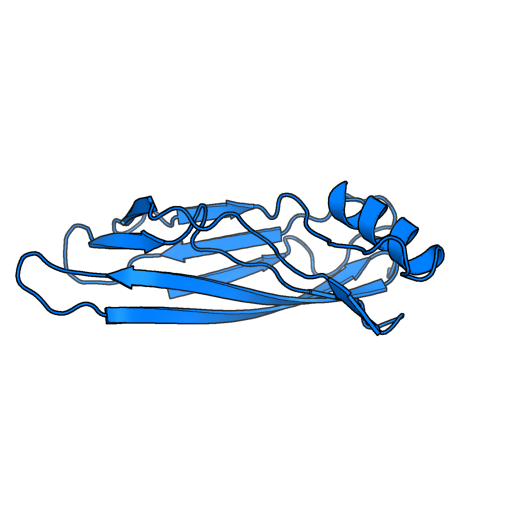1 113 PHE A C 1
ATOM 894 O O . PHE A 1 113 ? -0.983 2.257 4.406 1.00 98.31 113 PHE A O 1
ATOM 901 N N . ALA A 1 114 ? -0.894 2.100 6.655 1.00 98.44 114 ALA A N 1
ATOM 902 C CA . ALA A 1 114 ? -2.267 2.491 6.931 1.00 98.44 114 ALA A CA 1
ATOM 903 C C . ALA A 1 114 ? -2.297 3.938 7.450 1.00 98.44 114 ALA A C 1
ATOM 905 O O . ALA A 1 114 ? -1.554 4.253 8.383 1.00 98.44 114 ALA A O 1
ATOM 906 N N . ASP A 1 115 ? -3.131 4.795 6.861 1.00 98.12 115 ASP A N 1
ATOM 907 C CA . ASP A 1 115 ? -3.300 6.213 7.210 1.00 98.12 115 ASP A CA 1
ATOM 908 C C . ASP A 1 115 ? -4.778 6.508 7.490 1.00 98.12 115 ASP A C 1
ATOM 910 O O . ASP A 1 115 ? -5.628 6.409 6.601 1.00 98.12 115 ASP A O 1
ATOM 914 N N . PHE A 1 116 ? -5.096 6.798 8.746 1.00 98.25 116 PHE A N 1
ATOM 915 C CA . PHE A 1 116 ? -6.461 7.039 9.200 1.00 98.25 116 PHE A CA 1
ATOM 916 C C . PHE A 1 116 ? -6.456 7.803 10.520 1.00 98.25 116 PHE A C 1
ATOM 918 O O . PHE A 1 116 ? -5.440 7.884 11.207 1.00 98.25 116 PHE A O 1
ATOM 925 N N . TYR A 1 117 ? -7.610 8.314 10.928 1.00 97.81 117 TYR A N 1
ATOM 926 C CA . TYR A 1 117 ? -7.792 8.850 12.271 1.00 97.81 117 TYR A CA 1
ATOM 927 C C . TYR A 1 117 ? -9.007 8.245 12.966 1.00 97.81 117 TYR A C 1
ATOM 929 O O . TYR A 1 117 ? -9.916 7.717 12.327 1.00 97.81 117 TYR A O 1
ATOM 937 N N . VAL A 1 118 ? -9.029 8.353 14.290 1.00 96.75 118 VAL A N 1
ATOM 938 C CA . VAL A 1 118 ? -10.182 8.037 15.138 1.00 96.75 118 VAL A CA 1
ATOM 939 C C . VAL A 1 118 ? -10.643 9.318 15.820 1.00 96.75 118 VAL A C 1
ATOM 941 O O . VAL A 1 118 ? -9.822 10.142 16.221 1.00 96.75 118 VAL A O 1
ATOM 944 N N . GLN A 1 119 ? -11.956 9.500 15.949 1.00 94.19 119 GLN A N 1
ATOM 945 C CA . GLN A 1 119 ? -12.531 10.614 16.699 1.00 94.19 119 GLN A CA 1
ATOM 946 C C . GLN A 1 119 ? -13.780 10.146 17.461 1.00 94.19 119 GLN A C 1
ATOM 948 O O . GLN A 1 119 ? -14.848 10.001 16.859 1.00 94.19 119 GLN A O 1
ATOM 953 N N . PRO A 1 120 ? -13.670 9.895 18.778 1.00 86.31 120 PRO A N 1
ATOM 954 C CA . PRO A 1 120 ? -14.821 9.597 19.622 1.00 86.31 120 PRO A CA 1
ATOM 955 C C . PRO A 1 120 ? -15.781 10.789 19.692 1.00 86.31 120 PRO A C 1
ATOM 957 O O . PRO A 1 120 ? -15.385 11.947 19.538 1.00 86.31 120 PRO A O 1
ATOM 960 N N . LYS A 1 121 ? -17.060 10.532 19.983 1.00 84.25 121 LYS A N 1
ATOM 961 C CA . LYS A 1 121 ? -18.058 11.598 20.134 1.00 84.25 121 LYS A CA 1
ATOM 962 C C . LYS A 1 121 ? -17.678 12.523 21.298 1.00 84.25 121 LYS A C 1
ATOM 964 O O . LYS A 1 121 ? -17.681 12.098 22.447 1.00 84.25 121 LYS A O 1
ATOM 969 N N . GLY A 1 122 ? -17.380 13.787 20.992 1.00 83.00 122 GLY A N 1
ATOM 970 C CA . GLY A 1 122 ? -16.933 14.773 21.985 1.00 83.00 122 GLY A CA 1
ATOM 971 C C . GLY A 1 122 ? -15.492 14.576 22.472 1.00 83.00 122 GLY A C 1
ATOM 972 O O . GLY A 1 122 ? -15.088 15.251 23.413 1.00 83.00 122 GLY A O 1
ATOM 973 N N . GLY A 1 123 ? -14.736 13.665 21.851 1.00 88.12 123 GLY A N 1
ATOM 974 C CA . GLY A 1 123 ? -13.318 13.442 22.116 1.00 88.12 123 GLY A CA 1
ATOM 975 C C . GLY A 1 123 ? -12.412 14.127 21.093 1.00 88.12 123 GLY A C 1
ATOM 976 O O . GLY A 1 123 ? -12.861 14.627 20.056 1.00 88.12 123 GLY A O 1
ATOM 977 N N . GLU A 1 124 ? -11.114 14.127 21.386 1.00 93.25 124 GLU A N 1
ATOM 978 C CA . GLU A 1 124 ? -10.100 14.626 20.461 1.00 93.25 124 GLU A CA 1
ATOM 979 C C . GLU A 1 124 ? -9.871 13.659 19.297 1.00 93.25 124 GLU A C 1
ATOM 981 O O . GLU A 1 124 ? -10.068 12.445 19.396 1.00 93.25 124 GLU A O 1
ATOM 986 N N . LYS A 1 125 ? -9.447 14.226 18.168 1.00 95.38 125 LYS A N 1
ATOM 987 C CA . LYS A 1 125 ? -9.007 13.464 17.005 1.00 95.38 125 LYS A CA 1
ATOM 988 C C . LYS A 1 125 ? -7.628 12.866 17.291 1.00 95.38 125 LYS A C 1
ATOM 990 O O . LYS A 1 125 ? -6.721 13.582 17.705 1.00 95.38 125 LYS A O 1
ATOM 995 N N . THR A 1 126 ? -7.449 11.580 17.005 1.00 96.56 126 THR A N 1
ATOM 996 C CA . THR A 1 126 ? -6.145 10.906 17.059 1.00 96.56 126 THR A CA 1
ATOM 997 C C . THR A 1 126 ? -5.794 10.346 15.687 1.00 96.56 126 THR A C 1
ATOM 999 O O . THR A 1 126 ? -6.509 9.492 15.162 1.00 96.56 126 THR A O 1
ATOM 1002 N N . ASP A 1 127 ? -4.699 10.833 15.107 1.00 97.81 127 ASP A N 1
ATOM 1003 C CA . ASP A 1 127 ? -4.173 10.379 13.819 1.00 97.81 127 ASP A CA 1
ATOM 1004 C C . ASP A 1 127 ? -3.263 9.148 13.985 1.00 97.81 127 ASP A C 1
ATOM 1006 O O . ASP A 1 127 ? -2.437 9.080 14.899 1.00 97.81 127 ASP A O 1
ATOM 1010 N N . TYR A 1 128 ? -3.386 8.186 13.071 1.00 97.75 128 TYR A N 1
ATOM 1011 C CA . TYR A 1 128 ? -2.612 6.950 13.040 1.00 97.75 128 TYR A CA 1
ATOM 1012 C C . TYR A 1 128 ? -1.939 6.766 11.683 1.00 97.75 128 TYR A C 1
ATOM 1014 O O . TYR A 1 128 ? -2.587 6.774 10.639 1.00 97.75 128 TYR A O 1
ATOM 1022 N N . LYS A 1 129 ? -0.626 6.507 11.718 1.00 98.06 129 LYS A N 1
ATOM 1023 C CA . LYS A 1 129 ? 0.156 6.111 10.543 1.00 98.06 129 LYS A CA 1
ATOM 1024 C C . LYS A 1 129 ? 0.975 4.864 10.834 1.00 98.06 129 LYS A C 1
ATOM 1026 O O . LYS A 1 129 ? 2.106 4.941 11.315 1.00 98.06 129 LYS A O 1
ATOM 1031 N N . LEU A 1 130 ? 0.384 3.706 10.564 1.00 98.31 130 LEU A N 1
ATOM 1032 C CA . LEU A 1 130 ? 0.998 2.405 10.825 1.00 98.31 130 LEU A CA 1
ATOM 1033 C C . LEU A 1 130 ? 1.764 1.957 9.585 1.00 98.31 130 LEU A C 1
ATOM 1035 O O . LEU A 1 130 ? 1.233 2.038 8.486 1.00 98.31 130 LEU A O 1
ATOM 1039 N N . LYS A 1 131 ? 3.006 1.497 9.738 1.00 98.44 131 LYS A N 1
ATOM 1040 C CA . LYS A 1 131 ? 3.893 1.174 8.611 1.00 98.44 131 LYS A CA 1
ATOM 1041 C C . LYS A 1 131 ? 4.359 -0.271 8.681 1.00 98.44 131 LYS A C 1
ATOM 1043 O O . LYS A 1 131 ? 4.553 -0.803 9.771 1.00 98.44 131 LYS A O 1
ATOM 1048 N N . ALA A 1 132 ? 4.578 -0.872 7.522 1.00 98.31 132 ALA A N 1
ATOM 1049 C CA . ALA A 1 132 ? 5.238 -2.159 7.379 1.00 98.31 132 ALA A CA 1
ATOM 1050 C C . ALA A 1 132 ? 5.975 -2.196 6.040 1.00 98.31 132 ALA A C 1
ATOM 1052 O O . ALA A 1 132 ? 5.529 -1.594 5.064 1.00 98.31 132 ALA A O 1
ATOM 1053 N N . THR A 1 133 ? 7.083 -2.929 5.997 1.00 98.50 133 THR A N 1
ATOM 1054 C CA . THR A 1 133 ? 7.865 -3.115 4.776 1.00 98.50 133 THR A CA 1
ATOM 1055 C C . THR A 1 133 ? 7.977 -4.596 4.474 1.00 98.50 133 THR A C 1
ATOM 1057 O O . THR A 1 133 ? 8.282 -5.390 5.363 1.00 98.50 133 THR A O 1
ATOM 1060 N N . ILE A 1 134 ? 7.742 -4.961 3.218 1.00 98.50 134 ILE A N 1
ATOM 1061 C CA . ILE A 1 134 ? 7.980 -6.311 2.707 1.00 98.50 134 ILE A CA 1
ATOM 1062 C C . ILE A 1 134 ? 8.781 -6.242 1.413 1.00 98.50 134 ILE A C 1
ATOM 1064 O O . ILE A 1 134 ? 8.765 -5.228 0.715 1.00 98.50 134 ILE A O 1
ATOM 1068 N N . THR A 1 135 ? 9.425 -7.353 1.074 1.00 98.31 135 THR A N 1
ATOM 1069 C CA . THR A 1 135 ? 10.158 -7.507 -0.182 1.00 98.31 135 THR A CA 1
ATOM 1070 C C . THR A 1 135 ? 9.668 -8.752 -0.902 1.00 98.31 135 THR A C 1
ATOM 1072 O O . THR A 1 135 ? 9.499 -9.797 -0.273 1.00 98.31 135 THR A O 1
ATOM 1075 N N . PHE A 1 136 ? 9.479 -8.658 -2.216 1.00 97.56 136 PHE A N 1
ATOM 1076 C CA . PHE A 1 136 ? 9.243 -9.815 -3.078 1.00 97.56 136 PHE A CA 1
ATOM 1077 C C . PHE A 1 136 ? 10.052 -9.709 -4.374 1.00 97.56 136 PHE A C 1
ATOM 1079 O O . PHE A 1 136 ? 10.533 -8.636 -4.747 1.00 97.56 136 PHE A O 1
ATOM 1086 N N . LYS A 1 137 ? 10.222 -10.840 -5.059 1.00 97.50 137 LYS A N 1
ATOM 1087 C CA . LYS A 1 137 ? 10.925 -10.921 -6.347 1.00 97.50 137 LYS A CA 1
ATOM 1088 C C . LYS A 1 137 ? 9.998 -11.401 -7.454 1.00 97.50 137 LYS A C 1
ATOM 1090 O O . LYS A 1 137 ? 9.123 -12.225 -7.206 1.00 97.50 137 LYS A O 1
ATOM 1095 N N . VAL A 1 138 ? 10.240 -10.934 -8.673 1.00 96.94 138 VAL A N 1
ATOM 1096 C CA 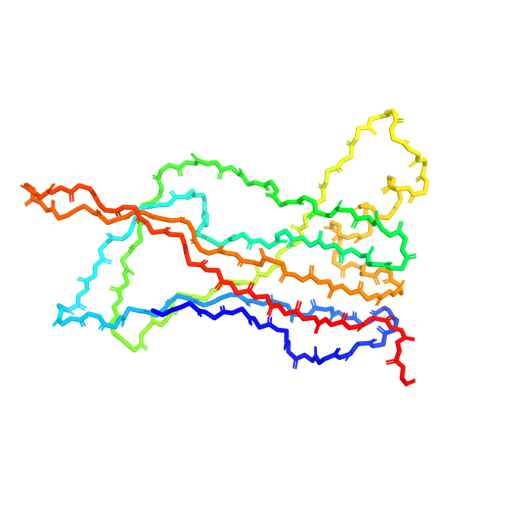. VAL A 1 138 ? 9.623 -11.465 -9.895 1.00 96.94 138 VAL A CA 1
ATOM 1097 C C . VAL A 1 138 ? 10.725 -11.931 -10.836 1.00 96.94 138 VAL A C 1
ATOM 1099 O O . VAL A 1 138 ? 11.691 -11.198 -11.045 1.00 96.94 138 VAL A O 1
ATOM 1102 N N . GLY A 1 139 ? 10.588 -13.140 -11.384 1.00 90.19 139 GLY A N 1
ATOM 1103 C CA . GLY A 1 139 ? 11.545 -13.732 -12.327 1.00 90.19 139 GLY A CA 1
ATOM 1104 C C . GLY A 1 139 ? 12.813 -14.308 -11.681 1.00 90.19 139 GLY A C 1
ATOM 1105 O O . GLY A 1 139 ? 13.757 -14.641 -12.390 1.00 90.19 139 GLY A O 1
ATOM 1106 N N . GLY A 1 140 ? 12.847 -14.429 -10.350 1.00 67.00 140 GLY A N 1
ATOM 1107 C CA . GLY A 1 140 ? 13.909 -15.121 -9.619 1.00 67.00 140 GLY A CA 1
ATOM 1108 C C . GLY A 1 140 ? 13.423 -16.475 -9.113 1.00 67.00 140 GLY A C 1
ATOM 1109 O O . GLY A 1 140 ? 12.667 -16.508 -8.143 1.00 67.00 140 GLY A O 1
ATOM 1110 N N . ALA A 1 141 ? 13.856 -17.553 -9.766 1.00 48.12 141 ALA A N 1
ATOM 1111 C CA . ALA A 1 141 ? 13.872 -18.905 -9.206 1.00 48.12 141 ALA A CA 1
ATOM 1112 C C . ALA A 1 141 ? 15.283 -19.216 -8.692 1.00 48.12 141 ALA A C 1
ATOM 1114 O O . ALA A 1 141 ?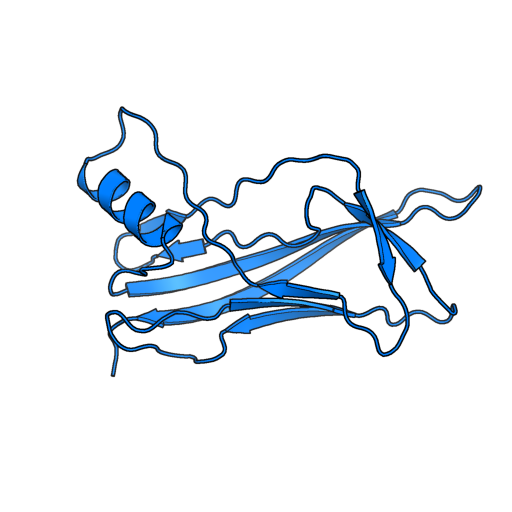 16.249 -18.810 -9.382 1.00 48.12 141 ALA A O 1
#